Protein AF-A0A9P4JDE2-F1 (afdb_monomer_lite)

Radius of gyration: 19.69 Å; chains: 1; bounding box: 44×42×61 Å

Secondary structure (DSSP, 8-state):
-HHHHHHHHHHHHHHH-TTS-HHHHHHHHHHHHHHHHHHHHHHHHHHHHHHHT-S--------------------------GGGSS-TT---PPPPPPB-TTSPBPSSEE-TTT--EE----HHHHHHHHHHHH--EE---TT-TTTT-EES-HHHHHHHHHHH--

Foldseek 3Di:
DLVVQLVVLLVVQCVVPVPADSVLSSLRSNLLSVLVVLQVCLVVVLVVVVVVVPDDDDPDDPDDDDDDDDDPPPDPPPQPDPQVPDPPPDHDDDDFQDADPVRHHDCWDADPRNRDIDRDDDRVVSSLVNQLSSLNDAASDDPDPCRNPRHSGPVVRVVVNVVVVD

InterPro domains:
  IPR058925 Oxidoreductase AcuF-like, C2H2 type zinc-finger [PF26082] (109-134)

Structure (mmCIF, N/CA/C/O backbone):
data_AF-A0A9P4JDE2-F1
#
_entry.id   AF-A0A9P4JDE2-F1
#
loop_
_atom_site.group_PDB
_atom_site.id
_atom_site.type_symbol
_atom_site.label_atom_id
_atom_site.label_alt_id
_atom_site.label_comp_id
_atom_site.label_asym_id
_atom_site.label_entity_id
_atom_site.label_seq_id
_atom_site.pdbx_PDB_ins_code
_atom_site.Cartn_x
_atom_site.Cartn_y
_atom_site.Cartn_z
_atom_site.occupancy
_atom_site.B_iso_or_equiv
_atom_site.auth_seq_id
_atom_site.auth_comp_id
_atom_site.auth_asym_id
_atom_site.auth_atom_id
_atom_site.pdbx_PDB_model_num
ATOM 1 N N . GLU A 1 1 ? 10.810 -20.475 4.944 1.00 41.34 1 GLU A N 1
ATOM 2 C CA . GLU A 1 1 ? 9.421 -20.175 4.517 1.00 41.34 1 GLU A CA 1
ATOM 3 C C . GLU A 1 1 ? 9.259 -18.944 3.617 1.00 41.34 1 GLU A C 1
ATOM 5 O O . GLU A 1 1 ? 8.437 -19.008 2.715 1.00 41.34 1 GLU A O 1
ATOM 10 N N . SER A 1 2 ? 10.052 -17.867 3.757 1.00 50.19 2 SER A N 1
ATOM 11 C CA . SER A 1 2 ? 9.915 -16.640 2.930 1.00 50.19 2 SER A CA 1
ATOM 12 C C . SER A 1 2 ? 10.036 -16.852 1.400 1.00 50.19 2 SER A C 1
ATOM 14 O O . SER A 1 2 ? 9.298 -16.245 0.628 1.00 50.19 2 SER A O 1
ATOM 16 N N . SER A 1 3 ? 10.897 -17.781 0.958 1.00 56.09 3 SER A N 1
ATOM 17 C CA . SER A 1 3 ? 11.139 -18.087 -0.469 1.00 56.09 3 SER A CA 1
ATOM 18 C C . SER A 1 3 ? 9.907 -18.635 -1.214 1.00 56.09 3 SER A C 1
ATOM 20 O O . SER A 1 3 ? 9.683 -18.294 -2.374 1.00 56.09 3 SER A O 1
ATOM 22 N N . TYR A 1 4 ? 9.061 -19.427 -0.543 1.00 52.69 4 TYR A N 1
ATOM 23 C CA . TYR A 1 4 ? 7.874 -20.034 -1.159 1.00 52.69 4 TYR A CA 1
ATOM 24 C C . TYR A 1 4 ? 6.848 -18.967 -1.560 1.00 52.69 4 TYR A C 1
ATOM 26 O O . TYR A 1 4 ? 6.433 -18.906 -2.713 1.00 52.69 4 TYR A O 1
ATOM 34 N N . TYR A 1 5 ? 6.512 -18.048 -0.650 1.00 56.50 5 TYR A N 1
ATOM 35 C CA . TYR A 1 5 ? 5.561 -16.963 -0.926 1.00 56.50 5 TYR A CA 1
ATOM 36 C C . TYR A 1 5 ? 6.058 -15.988 -1.998 1.00 56.50 5 TYR A C 1
ATOM 38 O O . TYR A 1 5 ? 5.257 -15.451 -2.765 1.00 56.50 5 TYR A O 1
ATOM 46 N N . GLN A 1 6 ? 7.378 -15.821 -2.099 1.00 60.84 6 GLN A N 1
ATOM 47 C CA . GLN A 1 6 ? 8.013 -14.988 -3.113 1.00 60.84 6 GLN A CA 1
ATOM 48 C C . GLN A 1 6 ? 7.755 -15.523 -4.530 1.00 60.84 6 GLN A C 1
ATOM 50 O O . GLN A 1 6 ? 7.481 -14.740 -5.437 1.00 60.84 6 GLN A O 1
ATOM 55 N N . GLN A 1 7 ? 7.757 -16.848 -4.716 1.00 63.47 7 GLN A N 1
ATOM 56 C CA . GLN A 1 7 ? 7.470 -17.482 -6.008 1.00 63.47 7 GLN A CA 1
ATOM 57 C C . GLN A 1 7 ? 6.008 -17.286 -6.443 1.00 63.47 7 GLN A C 1
ATOM 59 O O . GLN A 1 7 ? 5.761 -16.988 -7.612 1.00 63.47 7 GLN A O 1
ATOM 64 N N . PHE A 1 8 ? 5.045 -17.356 -5.514 1.00 77.50 8 PHE A N 1
ATOM 65 C CA . PHE A 1 8 ? 3.631 -17.087 -5.825 1.00 77.50 8 PHE A CA 1
ATOM 66 C C . PHE A 1 8 ? 3.384 -15.635 -6.222 1.00 77.50 8 PHE A C 1
ATOM 68 O O . PHE A 1 8 ? 2.616 -15.381 -7.148 1.00 77.50 8 PHE A O 1
ATOM 75 N N . GLY A 1 9 ? 4.035 -14.683 -5.547 1.00 81.50 9 GLY A N 1
ATOM 76 C CA . GLY A 1 9 ? 3.927 -13.268 -5.897 1.00 81.50 9 GLY A CA 1
ATOM 77 C C . GLY A 1 9 ? 4.386 -12.998 -7.330 1.00 81.50 9 GLY A C 1
ATOM 78 O O . GLY A 1 9 ? 3.690 -12.318 -8.079 1.00 81.50 9 GLY A O 1
ATOM 79 N N . VAL A 1 10 ? 5.527 -13.567 -7.731 1.00 84.19 10 VAL A N 1
ATOM 80 C CA . VAL A 1 10 ? 6.064 -13.409 -9.093 1.00 84.19 10 VAL A CA 1
ATOM 81 C C . VAL A 1 10 ? 5.170 -14.082 -10.130 1.00 84.19 10 VAL A C 1
ATOM 83 O O . VAL A 1 10 ? 4.828 -13.448 -11.126 1.00 84.19 10 VAL A O 1
ATOM 86 N N . GLY A 1 11 ? 4.745 -15.326 -9.882 1.00 84.38 11 GLY A N 1
ATOM 87 C CA . GLY A 1 11 ? 3.850 -16.047 -10.790 1.00 84.38 11 GLY A CA 1
ATOM 88 C C . GLY A 1 11 ? 2.526 -15.313 -11.012 1.00 84.38 11 GLY A C 1
ATOM 89 O O . GLY A 1 11 ? 2.083 -15.184 -12.148 1.00 84.38 11 GLY A O 1
ATOM 90 N N . TYR A 1 12 ? 1.940 -14.752 -9.949 1.00 86.31 12 TYR A N 1
ATOM 91 C CA . TYR A 1 12 ? 0.717 -13.951 -10.041 1.00 86.31 12 TYR A CA 1
ATOM 92 C C . TYR A 1 12 ? 0.893 -12.713 -10.930 1.00 86.31 12 TYR A C 1
ATOM 94 O O . TYR A 1 12 ? 0.034 -12.421 -11.759 1.00 86.31 12 TYR A O 1
ATOM 102 N N . VAL A 1 13 ? 2.001 -11.979 -10.776 1.00 87.75 13 VAL A N 1
ATOM 103 C CA . VAL A 1 13 ? 2.263 -10.782 -11.590 1.00 87.75 13 VAL A CA 1
ATOM 104 C C . VAL A 1 13 ? 2.483 -11.153 -13.054 1.00 87.75 13 VAL A C 1
ATOM 106 O O . VAL A 1 13 ? 1.909 -10.504 -13.920 1.00 87.75 13 VAL A O 1
ATOM 109 N N . MET A 1 14 ? 3.258 -12.203 -13.332 1.00 86.94 14 MET A N 1
ATOM 110 C CA . MET A 1 14 ? 3.518 -12.657 -14.702 1.00 86.94 14 MET A CA 1
ATOM 111 C C . MET A 1 14 ? 2.251 -13.153 -15.415 1.00 86.94 14 MET A C 1
ATOM 113 O O . MET A 1 14 ? 2.096 -12.904 -16.605 1.00 86.94 14 MET A O 1
ATOM 117 N N . ASP A 1 15 ? 1.331 -13.809 -14.700 1.00 88.12 15 ASP A N 1
ATOM 118 C CA . ASP A 1 15 ? 0.030 -14.233 -15.241 1.00 88.12 15 ASP A CA 1
ATOM 119 C C . ASP A 1 15 ? -0.874 -13.035 -15.574 1.00 88.12 15 ASP A C 1
ATOM 121 O O . ASP A 1 15 ? -1.469 -12.965 -16.649 1.00 88.12 15 ASP A O 1
ATOM 125 N N . LYS A 1 16 ? -0.955 -12.053 -14.666 1.00 87.50 16 LYS A N 1
ATOM 126 C CA . LYS A 1 16 ? -1.838 -10.886 -14.826 1.00 87.50 16 LYS A CA 1
ATOM 127 C C . LYS A 1 16 ? -1.283 -9.800 -15.742 1.00 87.50 16 LYS A C 1
ATOM 129 O O . LYS A 1 16 ? -2.067 -9.051 -16.320 1.00 87.50 16 LYS A O 1
ATOM 134 N N . LEU A 1 17 ? 0.038 -9.695 -15.865 1.00 86.75 17 LEU A N 1
ATOM 135 C CA . LEU A 1 17 ? 0.737 -8.685 -16.660 1.00 86.75 17 LEU A CA 1
ATOM 136 C C . LEU A 1 17 ? 1.773 -9.354 -17.585 1.00 86.75 17 LEU A C 1
ATOM 138 O O . LEU A 1 17 ? 2.973 -9.129 -17.429 1.00 86.75 17 LEU A O 1
ATOM 142 N N . PRO A 1 18 ? 1.338 -10.153 -18.577 1.00 87.12 18 PRO A N 1
ATOM 143 C CA . PRO A 1 18 ? 2.235 -10.997 -19.374 1.00 87.12 18 PRO A CA 1
ATOM 144 C C . PRO A 1 18 ? 3.210 -10.217 -20.269 1.00 87.12 18 PRO A C 1
ATOM 146 O O . PRO A 1 18 ? 4.213 -10.767 -20.711 1.00 87.12 18 PRO A O 1
ATOM 149 N N . TYR A 1 19 ? 2.922 -8.942 -20.545 1.00 89.56 19 TYR A N 1
ATOM 150 C CA . TYR A 1 19 ? 3.759 -8.067 -21.374 1.00 89.56 19 TYR A CA 1
ATOM 151 C C . TYR A 1 19 ? 4.721 -7.194 -20.561 1.00 89.56 19 TYR A C 1
ATOM 153 O O . TYR A 1 19 ? 5.455 -6.393 -21.138 1.00 89.56 19 TYR A O 1
ATOM 161 N N . LEU A 1 20 ? 4.683 -7.288 -19.230 1.00 86.88 20 LEU A N 1
ATOM 162 C CA . LEU A 1 20 ? 5.555 -6.507 -18.367 1.00 86.88 20 LEU A CA 1
ATOM 163 C C . LEU A 1 20 ? 6.978 -7.068 -18.412 1.00 86.88 20 LEU A C 1
ATOM 165 O O . LEU A 1 20 ? 7.177 -8.281 -18.485 1.00 86.88 20 LEU A O 1
ATOM 169 N N . ASP A 1 21 ? 7.968 -6.179 -18.326 1.00 87.81 21 ASP A N 1
ATOM 170 C CA . ASP A 1 21 ? 9.371 -6.572 -18.235 1.00 87.81 21 ASP A CA 1
ATOM 171 C C . ASP A 1 21 ? 9.573 -7.653 -17.141 1.00 87.81 21 ASP A C 1
ATOM 173 O O . ASP A 1 21 ? 9.017 -7.526 -16.037 1.00 87.81 21 ASP A O 1
ATOM 177 N N . PRO A 1 22 ? 10.320 -8.742 -17.414 1.00 87.62 22 PRO A N 1
ATOM 178 C CA . PRO A 1 22 ? 10.462 -9.848 -16.472 1.00 87.62 22 PRO A CA 1
ATOM 179 C C . PRO A 1 22 ? 11.066 -9.448 -15.125 1.00 87.62 22 PRO A C 1
ATOM 181 O O . PRO A 1 22 ? 10.704 -10.027 -14.097 1.00 87.62 22 PRO A O 1
ATOM 184 N N . ASP A 1 23 ? 11.976 -8.478 -15.100 1.00 85.50 23 ASP A N 1
ATOM 185 C CA . ASP A 1 23 ? 12.631 -8.047 -13.870 1.00 85.50 23 ASP A CA 1
ATOM 186 C C . ASP A 1 23 ? 11.732 -7.109 -13.066 1.00 85.50 23 ASP A C 1
ATOM 188 O O . ASP A 1 23 ? 11.647 -7.252 -11.839 1.00 85.50 23 ASP A O 1
ATOM 192 N N . VAL A 1 24 ? 10.957 -6.253 -13.739 1.00 86.69 24 VAL A N 1
ATOM 193 C CA . VAL A 1 24 ? 9.873 -5.492 -13.095 1.00 86.69 24 VAL A CA 1
ATOM 194 C C . VAL A 1 24 ? 8.817 -6.447 -12.525 1.00 86.69 24 VAL A C 1
ATOM 196 O O . VAL A 1 24 ? 8.402 -6.295 -11.375 1.00 86.69 24 VAL A O 1
ATOM 199 N N . SER A 1 25 ? 8.443 -7.495 -13.261 1.00 88.50 25 SER A N 1
ATOM 200 C CA . SER A 1 25 ? 7.472 -8.503 -12.814 1.00 88.50 25 SER A CA 1
ATOM 201 C C . SER A 1 25 ? 7.937 -9.239 -11.558 1.00 88.50 25 SER A C 1
ATOM 203 O O . SER A 1 25 ? 7.194 -9.347 -10.576 1.00 88.50 25 SER A O 1
ATOM 205 N N . LYS A 1 26 ? 9.196 -9.703 -11.546 1.00 87.25 26 LYS A N 1
ATOM 206 C CA . LYS A 1 26 ? 9.802 -10.319 -10.358 1.00 87.25 26 LYS A CA 1
ATOM 207 C C . LYS A 1 26 ? 9.770 -9.357 -9.179 1.00 87.25 26 LYS A C 1
ATOM 209 O O . LYS A 1 26 ? 9.347 -9.736 -8.088 1.00 87.25 26 LYS A O 1
ATOM 214 N N . ARG A 1 27 ? 10.197 -8.112 -9.389 1.00 87.38 27 ARG A N 1
ATOM 215 C CA . ARG A 1 27 ? 10.258 -7.087 -8.344 1.00 87.38 27 ARG A CA 1
ATOM 216 C C . ARG A 1 27 ? 8.888 -6.803 -7.743 1.00 87.38 27 ARG A C 1
ATOM 218 O O . ARG A 1 27 ? 8.751 -6.887 -6.525 1.00 87.38 27 ARG A O 1
ATOM 225 N N . LEU A 1 28 ? 7.871 -6.566 -8.570 1.00 88.12 28 LEU A N 1
ATOM 226 C CA . LEU A 1 28 ? 6.494 -6.383 -8.108 1.00 88.12 28 LEU A CA 1
ATOM 227 C C . LEU A 1 28 ? 6.006 -7.594 -7.307 1.00 88.12 28 LEU A C 1
ATOM 229 O O . LEU A 1 28 ? 5.431 -7.425 -6.234 1.00 88.12 28 LEU A O 1
ATOM 233 N N . GLY A 1 29 ? 6.299 -8.814 -7.766 1.00 88.69 29 GLY A N 1
ATOM 234 C CA . GLY A 1 29 ? 5.964 -10.037 -7.037 1.00 88.69 29 GLY A CA 1
ATOM 235 C C . GLY A 1 29 ? 6.615 -10.115 -5.650 1.00 88.69 29 GLY A C 1
ATOM 236 O O . GLY A 1 29 ? 5.952 -10.459 -4.664 1.00 88.69 29 GLY A O 1
ATOM 237 N N . ARG A 1 30 ? 7.895 -9.728 -5.539 1.00 86.69 30 ARG A N 1
ATOM 238 C CA . ARG A 1 30 ? 8.588 -9.606 -4.243 1.00 86.69 30 ARG A CA 1
ATOM 239 C C . ARG A 1 30 ? 7.928 -8.551 -3.361 1.00 86.69 30 ARG A C 1
ATOM 241 O O . ARG A 1 30 ? 7.651 -8.839 -2.204 1.00 86.69 30 ARG A O 1
ATOM 248 N N . MET A 1 31 ? 7.621 -7.375 -3.903 1.00 87.69 31 MET A N 1
ATOM 249 C CA . MET A 1 31 ? 7.025 -6.268 -3.147 1.00 87.69 31 MET A CA 1
ATOM 250 C C . MET A 1 31 ? 5.612 -6.586 -2.644 1.00 87.69 31 MET A C 1
ATOM 252 O O . MET A 1 31 ? 5.291 -6.292 -1.493 1.00 87.69 31 MET A O 1
ATOM 256 N N . ILE A 1 32 ? 4.791 -7.277 -3.441 1.00 86.81 32 ILE A N 1
ATOM 257 C CA . ILE A 1 32 ? 3.496 -7.817 -2.993 1.00 86.81 32 ILE A CA 1
ATOM 258 C C . ILE A 1 32 ? 3.694 -8.775 -1.812 1.00 86.81 32 ILE A C 1
ATOM 260 O O . ILE A 1 32 ? 2.946 -8.719 -0.835 1.00 86.81 32 ILE A O 1
ATOM 264 N N . THR A 1 33 ? 4.710 -9.637 -1.883 1.00 86.62 33 THR A N 1
ATOM 265 C CA . THR A 1 33 ? 5.030 -10.590 -0.812 1.00 86.62 33 THR A CA 1
ATOM 266 C C . THR A 1 33 ? 5.490 -9.875 0.459 1.00 86.62 33 THR A C 1
ATOM 268 O O . THR A 1 33 ? 4.951 -10.145 1.531 1.00 86.62 33 THR A O 1
ATOM 271 N N . CYS A 1 34 ? 6.422 -8.924 0.348 1.00 85.69 34 CYS A N 1
ATOM 272 C CA . CYS A 1 34 ? 6.905 -8.121 1.472 1.00 85.69 34 CYS A CA 1
ATOM 273 C C . CYS A 1 34 ? 5.758 -7.374 2.160 1.00 85.69 34 CYS A C 1
ATOM 275 O O . CYS A 1 34 ? 5.625 -7.429 3.380 1.00 85.69 34 CYS A O 1
ATOM 277 N N . ARG A 1 35 ? 4.868 -6.747 1.385 1.00 86.81 35 ARG A N 1
ATOM 278 C CA . ARG A 1 35 ? 3.688 -6.052 1.913 1.00 86.81 35 ARG A CA 1
ATOM 279 C C . ARG A 1 35 ? 2.783 -6.982 2.723 1.00 86.81 35 ARG A C 1
ATOM 281 O O . ARG A 1 35 ? 2.375 -6.627 3.825 1.00 86.81 35 ARG A O 1
ATOM 288 N N . ARG A 1 36 ? 2.504 -8.191 2.220 1.00 86.38 36 ARG A N 1
ATOM 289 C CA . ARG A 1 36 ? 1.714 -9.199 2.953 1.00 86.38 36 ARG A CA 1
ATOM 290 C C . ARG A 1 36 ? 2.383 -9.605 4.267 1.00 86.38 36 ARG A C 1
ATOM 292 O O . ARG A 1 36 ? 1.698 -9.709 5.276 1.00 86.38 36 ARG A O 1
ATOM 299 N N . GLN A 1 37 ? 3.704 -9.788 4.266 1.00 86.38 37 GLN A N 1
ATOM 300 C CA . GLN A 1 37 ? 4.464 -10.111 5.479 1.00 86.38 37 GL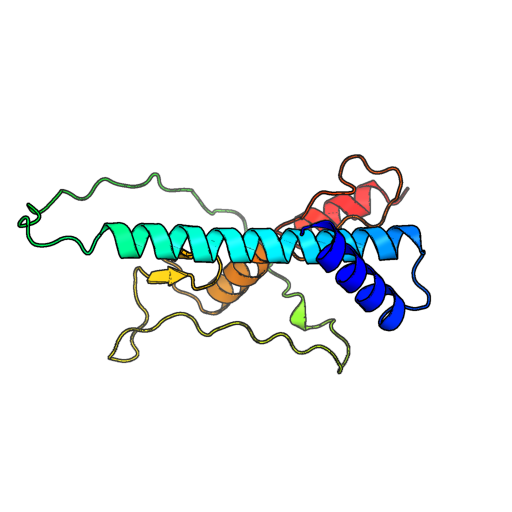N A CA 1
ATOM 301 C C . GLN A 1 37 ? 4.384 -8.992 6.523 1.00 86.38 37 GLN A C 1
ATOM 303 O O . GLN A 1 37 ? 4.180 -9.280 7.697 1.00 86.38 37 GLN A O 1
ATOM 308 N N . VAL A 1 38 ? 4.489 -7.724 6.109 1.00 84.94 38 VAL A N 1
ATOM 309 C CA . VAL A 1 38 ? 4.350 -6.572 7.017 1.00 84.94 38 VAL A CA 1
ATOM 310 C C . VAL A 1 38 ? 2.962 -6.537 7.654 1.00 84.94 38 VAL A C 1
ATOM 312 O O . VAL A 1 38 ? 2.855 -6.353 8.864 1.00 84.94 38 VAL A O 1
ATOM 315 N N . LEU A 1 39 ? 1.904 -6.732 6.863 1.00 86.88 39 LEU A N 1
ATOM 316 C CA . LEU A 1 39 ? 0.532 -6.747 7.378 1.00 86.88 39 LEU A CA 1
ATOM 317 C C . LEU A 1 39 ? 0.304 -7.911 8.352 1.00 86.88 39 LEU A C 1
ATOM 319 O O . LEU A 1 39 ? -0.229 -7.691 9.436 1.00 86.88 39 LEU A O 1
ATOM 323 N N . HIS A 1 40 ? 0.788 -9.109 8.018 1.00 88.12 40 HIS A N 1
ATOM 324 C CA . HIS A 1 40 ? 0.711 -10.275 8.901 1.00 88.12 40 HIS A CA 1
ATOM 325 C C . HIS A 1 40 ? 1.470 -10.055 10.214 1.00 88.12 40 HIS A C 1
ATOM 327 O O . HIS A 1 40 ? 0.949 -10.319 11.292 1.00 88.12 40 HIS A O 1
ATOM 333 N N . TYR A 1 41 ? 2.689 -9.512 10.144 1.00 86.81 41 TYR A N 1
ATOM 334 C CA . TYR A 1 41 ? 3.468 -9.179 11.334 1.00 86.81 41 TYR A CA 1
ATOM 335 C C . TYR A 1 41 ? 2.723 -8.191 12.239 1.00 86.81 41 TYR A C 1
ATOM 337 O O . TYR A 1 41 ? 2.706 -8.370 13.456 1.00 86.81 41 TYR A O 1
ATOM 345 N N . ARG A 1 42 ? 2.100 -7.154 11.660 1.00 87.88 42 ARG A N 1
ATOM 346 C CA . ARG A 1 42 ? 1.308 -6.175 12.420 1.00 87.88 42 ARG A CA 1
ATOM 347 C C . ARG A 1 42 ? 0.142 -6.847 13.138 1.00 87.88 42 ARG A C 1
ATOM 349 O O . ARG A 1 42 ? -0.041 -6.589 14.322 1.00 87.88 42 ARG A O 1
ATOM 356 N N . GLU A 1 43 ? -0.585 -7.725 12.453 1.00 89.31 43 GLU A N 1
ATOM 357 C CA . GLU A 1 43 ? -1.692 -8.490 13.030 1.00 89.31 43 GLU A CA 1
ATOM 358 C C . GLU A 1 43 ? -1.230 -9.381 14.192 1.00 89.31 43 GLU A C 1
ATOM 360 O O . GLU A 1 43 ? -1.743 -9.257 15.303 1.00 89.31 43 GLU A O 1
ATOM 365 N N . GLU A 1 44 ? -0.209 -10.218 13.984 1.00 88.38 44 GLU A N 1
ATOM 366 C CA . GLU A 1 44 ? 0.329 -11.097 15.031 1.00 88.38 44 GLU A CA 1
ATOM 367 C C . GLU A 1 44 ? 0.877 -10.315 16.228 1.00 88.38 44 GLU A C 1
ATOM 369 O O . GLU A 1 44 ? 0.694 -10.709 17.383 1.00 88.38 44 GLU A O 1
ATOM 374 N N . HIS A 1 45 ? 1.590 -9.217 15.966 1.00 87.75 45 HIS A N 1
ATOM 375 C CA . HIS A 1 45 ? 2.127 -8.359 17.012 1.00 87.75 45 HIS A CA 1
ATOM 376 C C . HIS A 1 45 ? 0.996 -7.772 17.856 1.00 87.75 45 HIS A C 1
ATOM 378 O O . HIS A 1 45 ? 1.070 -7.794 19.085 1.00 87.75 45 HIS A O 1
ATOM 384 N N . ASN A 1 46 ? -0.075 -7.312 17.210 1.00 86.31 46 ASN A N 1
ATOM 385 C CA . ASN A 1 46 ? -1.216 -6.751 17.911 1.00 86.31 46 ASN A CA 1
ATOM 386 C C . ASN A 1 46 ? -1.978 -7.816 18.714 1.00 86.31 46 ASN A C 1
ATOM 388 O O . ASN A 1 46 ? -2.261 -7.603 19.890 1.00 86.31 46 ASN A O 1
ATOM 392 N N . GLN A 1 47 ? -2.206 -9.008 18.151 1.00 87.44 47 GLN A N 1
ATOM 393 C CA . GLN A 1 47 ? -2.812 -10.136 18.873 1.00 87.44 47 GLN A CA 1
ATOM 394 C C . GLN A 1 47 ? -2.023 -10.513 20.135 1.00 87.44 47 GLN A C 1
ATOM 396 O O . GLN A 1 47 ? -2.618 -10.766 21.185 1.00 87.44 47 GLN A O 1
ATOM 401 N N . LYS A 1 48 ? -0.685 -10.514 20.070 1.00 88.00 48 LYS A N 1
ATOM 402 C CA . LYS A 1 48 ? 0.176 -10.760 21.239 1.00 88.00 48 LYS A CA 1
ATOM 403 C C . LYS A 1 48 ? 0.029 -9.669 22.297 1.00 88.00 48 LYS A C 1
ATOM 405 O O . LYS A 1 48 ? -0.056 -9.998 23.476 1.00 88.00 48 LYS A O 1
ATOM 410 N N . LEU A 1 49 ? -0.031 -8.396 21.898 1.00 81.94 49 LEU A N 1
ATOM 411 C CA . LEU A 1 49 ? -0.271 -7.286 22.827 1.00 81.94 49 LEU A CA 1
ATOM 412 C C . LEU A 1 49 ? -1.634 -7.415 23.516 1.00 81.94 49 LEU A C 1
ATOM 414 O O . LEU A 1 49 ? -1.701 -7.285 24.733 1.00 81.94 49 LEU A O 1
ATOM 418 N N . HIS A 1 50 ? -2.690 -7.740 22.767 1.00 76.81 50 HIS A N 1
ATOM 419 C CA . HIS A 1 50 ? -4.026 -7.960 23.329 1.00 76.81 50 HIS A CA 1
ATOM 420 C C . HIS A 1 50 ? -4.079 -9.183 24.253 1.00 76.81 50 HIS A C 1
ATOM 422 O O . HIS A 1 50 ? -4.701 -9.118 25.306 1.00 76.81 50 HIS A O 1
ATOM 428 N N . THR A 1 51 ? -3.387 -10.276 23.916 1.00 74.38 51 THR A N 1
ATOM 429 C CA . THR A 1 51 ? -3.369 -11.504 24.737 1.00 74.38 51 THR A CA 1
ATOM 430 C C . THR A 1 51 ? -2.593 -11.310 26.046 1.00 74.38 51 THR A C 1
ATOM 432 O O . THR A 1 51 ? -3.036 -11.774 27.093 1.00 74.38 51 THR A O 1
ATOM 435 N N . SER A 1 52 ? -1.478 -10.571 26.023 1.00 64.38 52 SER A N 1
ATOM 436 C CA . SER A 1 52 ? -0.684 -10.258 27.224 1.00 64.38 52 SER A CA 1
ATOM 437 C C . SER A 1 52 ? -1.405 -9.348 28.230 1.00 64.38 52 SER A C 1
ATOM 439 O O . SER A 1 52 ? -0.965 -9.239 29.370 1.00 64.38 52 SER A O 1
ATOM 441 N N . LEU A 1 53 ? -2.505 -8.695 27.838 1.00 59.22 53 LEU A N 1
ATOM 442 C CA . LEU A 1 53 ? -3.332 -7.865 28.723 1.00 59.22 53 LEU A CA 1
ATOM 443 C C . LEU A 1 53 ? -4.433 -8.662 29.458 1.00 59.22 53 LEU A C 1
ATOM 445 O O . LEU A 1 53 ? -5.190 -8.064 30.218 1.00 59.22 53 LEU A O 1
ATOM 449 N N . VAL A 1 54 ? -4.540 -9.984 29.247 1.00 50.94 54 VAL A N 1
ATOM 450 C CA . VAL A 1 54 ? -5.644 -10.833 29.755 1.00 50.94 54 VAL A CA 1
ATOM 451 C C . VAL A 1 54 ? -5.254 -11.717 30.967 1.00 50.94 54 VAL A C 1
ATOM 453 O O . VAL A 1 54 ? -6.043 -12.555 31.395 1.00 50.94 54 VAL A O 1
ATOM 456 N N . GLU A 1 55 ? -4.101 -11.518 31.618 1.00 42.75 55 GLU A N 1
ATOM 457 C CA . GLU A 1 55 ? -3.859 -12.105 32.959 1.00 42.75 55 GLU A CA 1
ATOM 458 C C . GLU A 1 55 ? -4.507 -11.249 34.079 1.00 42.75 55 GLU A C 1
ATOM 460 O O . GLU A 1 55 ? -4.515 -10.020 33.981 1.00 42.75 55 GLU A O 1
ATOM 465 N N . PRO A 1 56 ? -5.123 -11.857 35.118 1.00 45.47 56 PRO A N 1
ATOM 466 C CA . PRO A 1 56 ? -6.272 -11.264 35.804 1.00 45.47 56 PRO A CA 1
ATOM 467 C C . PRO A 1 56 ? -5.935 -10.192 36.856 1.00 45.47 56 PRO A C 1
ATOM 469 O O . PRO A 1 56 ? -5.056 -10.366 37.696 1.00 45.47 56 PRO A O 1
ATOM 472 N N . GLU A 1 57 ? -6.767 -9.143 36.843 1.00 46.72 57 GLU A N 1
ATOM 473 C CA . GLU A 1 57 ? -7.165 -8.250 37.947 1.00 46.72 57 GLU A CA 1
ATOM 474 C C . GLU A 1 57 ? -6.054 -7.541 38.747 1.00 46.72 57 GLU A C 1
ATOM 476 O O . GLU A 1 57 ? -5.758 -7.879 39.893 1.00 46.72 57 GLU A O 1
ATOM 481 N N . ILE A 1 58 ? -5.562 -6.417 38.214 1.00 36.53 58 ILE A N 1
ATOM 482 C CA . ILE A 1 58 ? -5.153 -5.284 39.057 1.00 36.53 58 ILE A CA 1
ATOM 483 C C . ILE A 1 58 ? -5.909 -4.043 38.582 1.00 36.53 58 ILE A C 1
ATOM 485 O O . ILE A 1 58 ? -5.684 -3.540 37.485 1.00 36.53 58 ILE A O 1
ATOM 489 N N . SER A 1 59 ? -6.812 -3.563 39.442 1.00 40.88 59 SER A N 1
ATOM 490 C CA . SER A 1 59 ? -7.526 -2.286 39.351 1.00 40.88 59 SER A CA 1
ATOM 491 C C . SER A 1 59 ? -6.647 -1.188 38.744 1.00 40.88 59 SER A C 1
ATOM 493 O O . SER A 1 59 ? -5.763 -0.661 39.421 1.00 40.88 59 SER A O 1
ATOM 495 N N . PHE A 1 60 ? -6.916 -0.800 37.496 1.00 36.91 60 PHE A N 1
ATOM 496 C CA . PHE A 1 60 ? -6.230 0.317 36.853 1.00 36.91 60 PHE A CA 1
ATOM 497 C C . PHE A 1 60 ? -6.528 1.618 37.617 1.00 36.91 60 PHE A C 1
ATOM 499 O O . PHE A 1 60 ? -7.682 2.062 37.638 1.00 36.91 60 PHE A O 1
ATOM 506 N N . PRO A 1 61 ? -5.533 2.287 38.231 1.00 34.62 61 PRO A N 1
ATOM 507 C CA . PRO A 1 61 ? -5.737 3.647 38.682 1.00 34.62 61 PRO A CA 1
ATOM 508 C C . PRO A 1 61 ? -5.871 4.535 37.443 1.00 34.62 61 PRO A C 1
ATOM 510 O O . PRO A 1 61 ? -5.061 4.486 36.519 1.00 34.62 61 PRO A O 1
ATOM 513 N N . LYS A 1 62 ? -6.927 5.345 37.454 1.00 46.44 62 LYS A N 1
ATOM 514 C CA . LYS A 1 62 ? -7.263 6.422 36.518 1.00 46.44 62 LYS A CA 1
ATOM 515 C C . LYS A 1 62 ? -6.001 7.217 36.133 1.00 46.44 62 LYS A C 1
ATOM 517 O O . LYS A 1 62 ? -5.606 8.116 36.872 1.00 46.44 62 LYS A O 1
ATOM 522 N N . PHE A 1 63 ? -5.347 6.877 35.017 1.00 35.66 63 PHE A N 1
ATOM 523 C CA . PHE A 1 63 ? -4.123 7.564 34.601 1.00 35.66 63 PHE A CA 1
ATOM 524 C C . PHE A 1 63 ? -4.413 8.667 33.583 1.00 35.66 63 PHE A C 1
ATOM 526 O O . PHE A 1 63 ? -5.126 8.500 32.597 1.00 35.66 63 PHE A O 1
ATOM 533 N N . ILE A 1 64 ? -3.866 9.821 33.933 1.00 34.59 64 ILE A N 1
ATOM 534 C CA . ILE A 1 64 ? -4.025 11.163 33.392 1.00 34.59 64 ILE A CA 1
ATOM 535 C C . ILE A 1 64 ? -3.729 11.235 31.890 1.00 34.59 64 ILE A C 1
ATOM 537 O O . ILE A 1 64 ? -2.707 10.739 31.417 1.00 34.59 64 ILE A O 1
ATOM 541 N N . SER A 1 65 ? -4.610 11.954 31.187 1.00 39.56 65 SER A N 1
ATOM 542 C CA . SER A 1 65 ? -4.423 12.492 29.838 1.00 39.56 65 SER A CA 1
ATOM 543 C C . SER A 1 65 ? -3.032 13.117 29.688 1.00 39.56 65 SER A C 1
ATOM 545 O O . SER A 1 65 ? -2.747 14.163 30.274 1.00 39.56 65 SER A O 1
ATOM 547 N N . LYS A 1 66 ? -2.151 12.478 28.916 1.00 32.62 66 LYS A N 1
ATOM 548 C CA . LYS A 1 66 ? -0.937 13.115 28.407 1.00 32.62 66 LYS A CA 1
ATOM 549 C C . LYS A 1 66 ? -1.141 13.402 26.928 1.00 32.62 66 LYS A C 1
ATOM 551 O O . LYS A 1 66 ? -1.245 12.493 26.112 1.00 32.62 66 LYS A O 1
ATOM 556 N N . VAL A 1 67 ? -1.240 14.699 26.658 1.00 40.38 67 VAL A N 1
ATOM 557 C CA . VAL A 1 67 ? -1.243 15.362 25.355 1.00 40.38 67 VAL A CA 1
ATOM 558 C C . VAL A 1 67 ? -0.219 14.713 24.417 1.00 40.38 67 VAL A C 1
ATOM 560 O O . VAL A 1 67 ? 0.971 14.671 24.728 1.00 40.38 67 VAL A O 1
ATOM 563 N N . ALA A 1 68 ? -0.698 14.210 23.279 1.00 33.88 68 ALA A N 1
ATOM 564 C CA . ALA A 1 68 ? 0.133 13.901 22.121 1.00 33.88 68 ALA A CA 1
ATOM 565 C C . ALA A 1 68 ? 0.487 15.215 21.395 1.00 33.88 68 ALA A C 1
ATOM 567 O O . ALA A 1 68 ? -0.318 16.149 21.435 1.00 33.88 68 ALA A O 1
ATOM 568 N N . PRO A 1 69 ? 1.664 15.324 20.756 1.00 35.00 69 PRO A N 1
ATOM 569 C CA . PRO A 1 69 ? 2.045 16.541 20.056 1.00 35.00 69 PRO A CA 1
ATOM 570 C C . PRO A 1 69 ? 1.096 16.772 18.878 1.00 35.00 69 PRO A C 1
ATOM 572 O O . PRO A 1 69 ? 0.826 15.860 18.096 1.00 35.00 69 PRO A O 1
ATOM 575 N N . GLU A 1 70 ? 0.579 17.993 18.773 1.00 34.22 70 GLU A N 1
ATOM 576 C CA . GLU A 1 70 ? -0.202 18.427 17.622 1.00 34.22 70 GLU A CA 1
ATOM 577 C C . GLU A 1 70 ? 0.705 18.423 16.388 1.00 34.22 70 GLU A C 1
ATOM 579 O O . GLU A 1 70 ? 1.618 19.238 16.265 1.00 34.22 70 GLU A O 1
ATOM 584 N N . ILE A 1 71 ? 0.485 17.462 15.490 1.00 41.16 71 ILE A N 1
ATOM 585 C CA . ILE A 1 71 ? 1.061 17.503 14.151 1.00 41.16 71 ILE A CA 1
ATOM 586 C C . ILE A 1 71 ? 0.145 18.403 13.325 1.00 41.16 71 ILE A C 1
ATOM 588 O O . ILE A 1 71 ? -0.988 18.043 13.004 1.00 41.16 71 ILE A O 1
ATOM 592 N N . ASP A 1 72 ? 0.645 19.601 13.036 1.00 32.69 72 ASP A N 1
ATOM 593 C CA . ASP A 1 72 ? 0.049 20.564 12.118 1.00 32.69 72 ASP A CA 1
ATOM 594 C C . ASP A 1 72 ? -0.064 19.937 10.718 1.00 32.69 72 ASP A C 1
ATOM 596 O O . ASP A 1 72 ? 0.914 19.804 9.982 1.00 32.69 72 ASP A O 1
ATOM 600 N N . HIS A 1 73 ? -1.271 19.502 10.357 1.00 41.22 73 HIS A N 1
ATOM 601 C CA . HIS A 1 73 ? -1.591 19.001 9.024 1.00 41.22 73 HIS A CA 1
ATOM 602 C C . HIS A 1 73 ? -2.178 20.122 8.162 1.00 41.22 73 HIS A C 1
ATOM 604 O O . HIS A 1 73 ? -3.324 20.063 7.720 1.00 41.22 73 HIS A O 1
ATOM 610 N N . SER A 1 74 ? -1.357 21.134 7.893 1.00 42.31 74 SER A N 1
ATOM 611 C CA . SER A 1 74 ? -1.618 22.166 6.888 1.00 42.31 74 SER A CA 1
ATOM 612 C C . SER A 1 74 ? -0.888 21.853 5.576 1.00 42.31 74 SER A C 1
ATOM 614 O O . SER A 1 74 ? -0.099 22.657 5.091 1.00 42.31 74 SER A O 1
ATOM 616 N N . LEU A 1 75 ? -1.142 20.688 4.968 1.00 34.84 75 LEU A N 1
ATOM 617 C CA . LEU A 1 75 ? -0.867 20.486 3.541 1.00 34.84 75 LEU A CA 1
ATOM 618 C C . LEU A 1 75 ? -2.108 19.898 2.857 1.00 34.84 75 LEU A C 1
ATOM 620 O O . LEU A 1 75 ? -2.608 18.862 3.297 1.00 34.84 75 LEU A O 1
ATOM 624 N N . PRO A 1 76 ? -2.615 20.514 1.774 1.00 35.06 76 PRO A N 1
ATOM 625 C CA . PRO A 1 76 ? -3.709 19.947 1.006 1.00 35.06 76 PRO A CA 1
ATOM 626 C C . PRO A 1 76 ? -3.178 18.769 0.182 1.00 35.06 76 PRO A C 1
ATOM 628 O O . PRO A 1 76 ? -2.780 18.925 -0.970 1.00 35.06 76 PRO A O 1
ATOM 631 N N . THR A 1 77 ? -3.153 17.569 0.765 1.00 40.47 77 THR A N 1
ATOM 632 C CA . THR A 1 77 ? -2.958 16.343 -0.014 1.00 40.47 77 THR A CA 1
ATOM 633 C C . THR A 1 77 ? -4.248 16.067 -0.774 1.00 40.47 77 THR A C 1
ATOM 635 O O . THR A 1 77 ? -5.235 15.580 -0.220 1.00 40.47 77 THR A O 1
ATOM 638 N N . MET A 1 78 ? -4.248 16.397 -2.062 1.00 41.53 78 MET A N 1
ATOM 639 C CA . MET A 1 78 ? -5.262 15.957 -3.014 1.00 41.53 78 MET A CA 1
ATOM 640 C C . MET A 1 78 ? -5.142 14.434 -3.178 1.00 41.53 78 MET A C 1
ATOM 642 O O . MET A 1 78 ? -4.500 13.946 -4.099 1.00 41.53 78 MET A O 1
ATOM 646 N N . LEU A 1 79 ? -5.750 13.668 -2.265 1.00 49.06 79 LEU A N 1
ATOM 647 C CA . LEU A 1 79 ? -5.809 12.203 -2.295 1.00 49.06 79 LEU A CA 1
ATOM 648 C C . LEU A 1 79 ? -6.641 11.729 -3.501 1.00 49.06 79 LEU A C 1
ATOM 650 O O . LEU A 1 79 ? -7.813 11.364 -3.383 1.00 49.06 79 LEU A O 1
ATOM 654 N N . SER A 1 80 ? -6.030 11.733 -4.685 1.00 42.97 80 SER A N 1
ATOM 655 C CA . SER A 1 80 ? -6.577 11.120 -5.893 1.00 42.97 80 SER A CA 1
ATOM 656 C C . SER A 1 80 ? -6.542 9.603 -5.719 1.00 42.97 80 SER A C 1
ATOM 658 O O . SER A 1 80 ? -5.544 8.940 -6.018 1.00 42.97 80 SER A O 1
ATOM 660 N N . MET A 1 81 ? -7.621 9.057 -5.149 1.00 52.28 81 MET A N 1
ATOM 661 C CA . MET A 1 81 ? -7.753 7.632 -4.849 1.00 52.28 81 MET A CA 1
ATOM 662 C C . MET A 1 81 ? -7.480 6.789 -6.105 1.00 52.28 81 MET A C 1
ATOM 664 O O . MET A 1 81 ? -7.996 7.066 -7.186 1.00 52.28 81 MET A O 1
ATOM 668 N N . ALA A 1 82 ? -6.673 5.737 -5.962 1.00 48.50 82 ALA A N 1
ATOM 669 C CA . ALA A 1 82 ? -6.298 4.832 -7.052 1.00 48.50 82 ALA A CA 1
ATOM 670 C C . ALA A 1 82 ? -7.474 4.030 -7.645 1.00 48.50 82 ALA A C 1
ATOM 672 O O . ALA A 1 82 ? -7.325 3.423 -8.704 1.00 48.50 82 ALA A O 1
ATOM 673 N N . SER A 1 83 ? -8.637 4.034 -6.990 1.00 49.22 83 SER A N 1
ATOM 674 C CA . SER A 1 83 ? -9.806 3.236 -7.369 1.00 49.22 83 SER A CA 1
ATOM 675 C C . SER A 1 83 ? -10.428 3.602 -8.716 1.00 49.22 83 SER A C 1
ATOM 677 O O . SER A 1 83 ? -11.218 2.821 -9.228 1.00 49.22 83 SER A O 1
ATOM 679 N N . SER A 1 84 ? -10.087 4.743 -9.320 1.00 43.22 84 SER A N 1
ATOM 680 C CA . SER A 1 84 ? -10.607 5.110 -10.643 1.00 43.22 84 SER A CA 1
ATOM 681 C C . SER A 1 84 ? -9.852 4.490 -11.827 1.00 43.22 84 SER A C 1
ATOM 683 O O . SER A 1 84 ? -10.296 4.667 -12.957 1.00 43.22 84 SER A O 1
ATOM 685 N N . TYR A 1 85 ? -8.735 3.781 -11.603 1.00 45.59 85 TYR A N 1
ATOM 686 C CA . TYR A 1 85 ? -7.872 3.272 -12.686 1.00 45.59 85 TYR A CA 1
ATOM 687 C C . TYR A 1 85 ? -7.671 1.760 -12.693 1.00 45.59 85 TYR A C 1
ATOM 689 O O . TYR A 1 85 ? -6.993 1.240 -13.580 1.00 45.59 85 TYR A O 1
ATOM 697 N N . THR A 1 86 ? -8.233 1.034 -11.731 1.00 47.75 86 THR A N 1
ATOM 698 C CA . THR A 1 86 ? -8.287 -0.413 -11.870 1.00 47.75 86 THR A CA 1
ATOM 699 C C . THR A 1 86 ? -9.262 -0.729 -13.001 1.00 47.75 86 THR A C 1
ATOM 701 O O . THR A 1 86 ? -10.406 -0.277 -12.993 1.00 47.75 86 THR A O 1
ATOM 704 N N . GLY A 1 87 ? -8.805 -1.462 -14.022 1.00 48.97 87 GLY A N 1
ATOM 705 C CA . GLY A 1 87 ? -9.714 -2.044 -15.009 1.00 48.97 87 GLY A CA 1
ATOM 706 C C . GLY A 1 87 ? -10.829 -2.826 -14.304 1.00 48.97 87 GLY A C 1
ATOM 707 O O . GLY A 1 87 ? -10.723 -3.142 -13.117 1.00 48.97 87 GLY A O 1
ATOM 708 N N . THR A 1 88 ? -11.895 -3.159 -15.029 1.00 54.31 88 THR A N 1
ATOM 709 C CA . THR A 1 88 ? -13.108 -3.809 -14.493 1.00 54.31 88 THR A CA 1
ATOM 710 C C . THR A 1 88 ? -12.859 -5.059 -13.630 1.00 54.31 88 THR A C 1
ATOM 712 O O . THR A 1 88 ? -13.743 -5.439 -12.870 1.00 54.31 88 THR A O 1
ATOM 715 N N . ASP A 1 89 ? -11.667 -5.657 -13.704 1.00 54.91 89 ASP A N 1
ATOM 716 C CA . ASP A 1 89 ? -11.235 -6.845 -12.962 1.00 54.91 89 ASP A CA 1
ATOM 717 C C . ASP A 1 89 ? -10.784 -6.617 -11.505 1.00 54.91 89 ASP A C 1
ATOM 719 O O . ASP A 1 89 ? -10.720 -7.585 -10.749 1.00 54.91 89 ASP A O 1
ATOM 723 N N . PHE A 1 90 ? -10.474 -5.389 -11.062 1.00 58.25 90 PHE A N 1
ATOM 724 C CA . PHE A 1 90 ? -9.942 -5.168 -9.703 1.00 58.25 90 PHE A CA 1
ATOM 725 C C . PHE A 1 90 ? -10.710 -4.092 -8.927 1.00 58.25 90 PHE A C 1
ATOM 727 O O . PHE A 1 90 ? -10.261 -2.953 -8.799 1.00 58.25 90 PHE A O 1
ATOM 734 N N . GLN A 1 91 ? -11.859 -4.445 -8.349 1.00 61.06 91 GLN A N 1
ATOM 735 C CA . GLN A 1 91 ? -12.509 -3.586 -7.354 1.00 61.06 91 GLN A CA 1
ATOM 736 C C . GLN A 1 91 ? -11.929 -3.856 -5.963 1.00 61.06 91 GLN A C 1
ATOM 738 O O . GLN A 1 91 ? -12.119 -4.925 -5.390 1.00 61.06 91 GLN A O 1
ATOM 743 N N . VAL A 1 92 ? -11.192 -2.883 -5.426 1.00 68.81 92 VAL A N 1
ATOM 744 C CA . VAL A 1 92 ? -10.673 -2.936 -4.054 1.00 68.81 92 VAL A CA 1
ATOM 745 C C . VAL A 1 92 ? -11.688 -2.276 -3.127 1.00 68.81 92 VAL A C 1
ATOM 747 O O . VAL A 1 92 ? -11.863 -1.056 -3.159 1.00 68.81 92 VAL A O 1
ATOM 750 N N . GLU A 1 93 ? -12.344 -3.074 -2.289 1.00 79.38 93 GLU A N 1
ATOM 751 C CA . GLU A 1 93 ? -13.196 -2.556 -1.223 1.00 79.38 93 GLU A CA 1
ATOM 752 C C . GLU A 1 93 ? -12.360 -2.202 0.007 1.00 79.38 93 GLU A C 1
ATOM 754 O O . GLU A 1 93 ? -11.579 -3.001 0.521 1.00 79.38 93 GLU A O 1
ATOM 759 N N . VAL A 1 94 ? -12.532 -0.972 0.486 1.00 82.31 94 VAL A N 1
ATOM 760 C CA . VAL A 1 94 ? -11.919 -0.507 1.730 1.00 82.31 94 VAL A CA 1
ATOM 761 C C . VAL A 1 94 ? -12.909 -0.756 2.867 1.00 82.31 94 VAL A C 1
ATOM 763 O O . VAL A 1 94 ? -14.069 -0.350 2.721 1.00 82.31 94 VAL A O 1
ATOM 766 N N . PRO A 1 95 ? -12.481 -1.350 4.001 1.00 85.62 95 PRO A N 1
ATOM 767 C CA . PRO A 1 95 ? -13.336 -1.517 5.170 1.00 85.62 95 PRO A CA 1
ATOM 768 C C . PRO A 1 95 ? -14.022 -0.205 5.538 1.00 85.62 95 PRO A C 1
ATOM 770 O O . PRO A 1 95 ? -13.445 0.874 5.400 1.00 85.62 95 PRO A O 1
ATOM 773 N N . SER A 1 96 ? -15.262 -0.262 6.012 1.00 86.56 96 SER A N 1
ATOM 774 C CA . SER A 1 96 ? -15.907 0.944 6.531 1.00 86.56 96 SER A CA 1
ATOM 775 C C . SER A 1 96 ? -15.197 1.416 7.795 1.00 86.56 96 SER A C 1
ATOM 777 O O . SER A 1 96 ? -14.744 0.603 8.598 1.00 86.56 96 SER A O 1
ATOM 779 N N . ARG A 1 97 ? -15.134 2.736 7.997 1.00 88.62 97 ARG A N 1
ATOM 780 C CA . ARG A 1 97 ? -14.617 3.305 9.246 1.00 88.62 97 ARG A CA 1
ATOM 781 C C . ARG A 1 97 ? -15.383 2.700 10.435 1.00 88.62 97 ARG A C 1
ATOM 783 O O . ARG A 1 97 ? -16.619 2.716 10.381 1.00 88.62 97 ARG A O 1
ATOM 790 N N . PRO A 1 98 ? -14.697 2.243 11.498 1.00 86.75 98 PRO A N 1
ATOM 791 C CA . PRO A 1 98 ? -15.344 1.760 12.711 1.00 86.75 98 PRO A CA 1
ATOM 792 C C . PRO A 1 98 ? -16.355 2.767 13.276 1.00 86.75 98 PRO A C 1
ATOM 794 O O . PRO A 1 98 ? -16.100 3.973 13.358 1.00 86.75 98 PRO A O 1
ATOM 797 N N . LYS A 1 99 ? -17.527 2.261 13.656 1.00 83.69 99 LYS A N 1
ATOM 798 C CA . LYS A 1 99 ? -18.613 3.027 14.280 1.00 83.69 99 LYS A CA 1
ATOM 799 C C . LYS A 1 99 ? -18.943 2.402 15.629 1.00 83.69 99 LYS A C 1
ATOM 801 O O . LYS A 1 99 ? -18.780 1.198 15.804 1.00 83.69 99 LYS A O 1
ATOM 806 N N . GLY A 1 100 ? -19.405 3.221 16.569 1.00 79.12 100 GLY A N 1
ATOM 807 C CA . GLY A 1 100 ? -19.885 2.732 17.858 1.00 79.12 100 GLY A CA 1
ATOM 808 C C . GLY A 1 100 ? -21.195 1.954 17.719 1.00 79.12 100 GLY A C 1
ATOM 809 O O . GLY A 1 100 ? -21.830 1.957 16.662 1.00 79.12 100 GLY A O 1
ATOM 810 N N . THR A 1 101 ? -21.633 1.343 18.817 1.00 74.81 101 THR A N 1
ATOM 811 C CA . THR A 1 101 ? -22.869 0.542 18.912 1.00 74.81 101 THR A CA 1
ATOM 812 C C . THR A 1 101 ? -24.130 1.300 18.482 1.00 74.81 101 THR A C 1
ATOM 814 O O . THR A 1 101 ? -25.066 0.697 17.972 1.00 74.81 101 THR A O 1
ATOM 817 N N . GLU A 1 102 ? -24.141 2.629 18.614 1.00 79.38 102 GLU A N 1
ATOM 818 C CA . GLU A 1 102 ? -25.255 3.498 18.210 1.00 79.38 102 GLU A CA 1
ATOM 819 C C . GLU A 1 102 ? -25.135 4.041 16.771 1.00 79.38 102 GLU A C 1
ATOM 821 O O . GLU A 1 102 ? -25.839 4.973 16.387 1.00 79.38 102 GLU A O 1
ATOM 826 N N . GLY A 1 103 ? -24.187 3.540 15.972 1.00 73.06 103 GLY A N 1
ATOM 827 C CA . GLY A 1 103 ? -23.942 4.016 14.606 1.00 73.06 103 GLY A CA 1
ATOM 828 C C . GLY A 1 103 ? -23.284 5.401 14.514 1.00 73.06 103 GLY A C 1
ATOM 829 O O . GLY A 1 103 ? -22.949 5.845 13.412 1.00 73.06 103 GLY A O 1
ATOM 830 N N . ARG A 1 104 ? -23.043 6.073 15.651 1.00 77.56 104 ARG A N 1
ATOM 831 C CA . ARG A 1 104 ? -22.235 7.300 15.724 1.00 77.56 104 ARG A CA 1
ATOM 832 C C . ARG A 1 104 ? -20.760 6.985 15.454 1.00 77.56 104 ARG A C 1
ATOM 834 O O . ARG A 1 104 ? -20.242 5.944 15.862 1.00 77.56 104 ARG A O 1
ATOM 841 N N . GLY A 1 105 ? -20.085 7.885 14.739 1.00 76.06 105 GLY A N 1
ATOM 842 C CA . GLY A 1 105 ? -18.648 7.769 14.486 1.00 76.06 105 GLY A CA 1
ATOM 843 C C . GLY A 1 105 ? -17.854 7.906 15.785 1.00 76.06 105 GLY A C 1
ATOM 844 O O . GLY A 1 105 ? -18.147 8.793 16.580 1.00 76.06 105 GLY A O 1
ATOM 845 N N . LEU A 1 106 ? -16.864 7.038 15.987 1.00 83.12 106 LEU A N 1
ATOM 846 C CA . LEU A 1 106 ? -15.996 7.059 17.167 1.00 83.12 106 LEU A CA 1
ATOM 847 C C . LEU A 1 106 ? -14.937 8.161 17.048 1.00 83.12 106 LEU A C 1
ATOM 849 O O . LEU A 1 106 ? -14.312 8.291 15.995 1.00 83.12 106 LEU A O 1
ATOM 853 N N . ASP A 1 107 ? -14.702 8.924 18.117 1.00 85.69 107 ASP A N 1
ATOM 854 C CA . ASP A 1 107 ? -13.634 9.937 18.143 1.00 85.69 107 ASP A CA 1
ATOM 855 C C . ASP A 1 107 ? -12.233 9.318 18.153 1.00 85.69 107 ASP A C 1
ATOM 857 O O . ASP A 1 107 ? -11.296 9.923 17.639 1.00 85.69 107 ASP A O 1
ATOM 861 N N . CYS A 1 108 ? -12.103 8.108 18.700 1.00 89.12 108 CYS A N 1
ATOM 862 C CA . CYS A 1 108 ? -10.887 7.305 18.688 1.00 89.12 108 CYS A CA 1
ATOM 863 C C . CYS A 1 108 ? -11.252 5.830 18.488 1.00 89.12 108 CYS A C 1
ATOM 865 O O . CYS A 1 108 ? -12.207 5.341 19.096 1.00 89.12 108 CYS A O 1
ATOM 867 N N . PHE A 1 109 ? -10.529 5.135 17.614 1.00 90.44 109 PHE A N 1
ATOM 868 C CA . PHE A 1 109 ? -10.745 3.723 17.300 1.00 90.44 109 PHE A CA 1
ATOM 869 C C . PHE A 1 109 ? -9.459 3.087 16.768 1.00 90.44 109 PHE A C 1
ATOM 871 O O . PHE A 1 109 ? -8.591 3.781 16.251 1.00 90.44 109 PHE A O 1
ATOM 878 N N . GLU A 1 110 ? -9.336 1.768 16.859 1.00 90.50 110 GLU A N 1
ATOM 879 C CA . GLU A 1 110 ? -8.206 1.036 16.283 1.00 90.50 110 GLU A CA 1
ATOM 880 C C . GLU A 1 110 ? -8.432 0.783 14.782 1.00 90.50 110 GLU A C 1
ATOM 882 O O . GLU A 1 110 ? -9.531 0.409 14.360 1.00 90.50 110 GLU A O 1
ATOM 887 N N . CYS A 1 111 ? -7.411 1.015 13.953 1.00 90.94 111 CYS A N 1
ATOM 888 C CA . CYS A 1 111 ? -7.464 0.667 12.533 1.00 90.94 111 CYS A CA 1
ATOM 889 C C . CYS A 1 111 ? -7.312 -0.847 12.336 1.00 90.94 111 CYS A C 1
ATOM 891 O O . CYS A 1 111 ? -6.345 -1.429 12.803 1.00 90.94 111 CYS A O 1
ATOM 893 N N . SER A 1 112 ? -8.177 -1.478 11.543 1.00 88.06 112 SER A N 1
ATOM 894 C CA . SER A 1 112 ? -8.106 -2.923 11.271 1.00 88.06 112 SER A CA 1
ATOM 895 C C . SER A 1 112 ? -6.964 -3.359 10.336 1.00 88.06 112 SER A C 1
ATOM 897 O O . SER A 1 112 ? -6.898 -4.529 9.978 1.00 88.06 112 SER A O 1
ATOM 899 N N . VAL A 1 113 ? -6.140 -2.428 9.842 1.00 87.69 113 VAL A N 1
ATOM 900 C CA . VAL A 1 113 ? -5.046 -2.709 8.892 1.00 87.69 113 VAL A CA 1
ATOM 901 C C . VAL A 1 113 ? -3.684 -2.471 9.537 1.00 87.69 113 VAL A C 1
ATOM 903 O O . VAL A 1 113 ? -2.831 -3.356 9.510 1.00 87.69 113 VAL A O 1
ATOM 906 N N . CYS A 1 114 ? -3.454 -1.295 10.131 1.00 89.25 114 CYS A N 1
ATOM 907 C CA . CYS A 1 114 ? -2.212 -1.028 10.864 1.00 89.25 114 CYS A CA 1
ATOM 908 C C . CYS A 1 114 ? -2.282 -1.330 12.363 1.00 89.25 114 CYS A C 1
ATOM 910 O O . CYS A 1 114 ? -1.229 -1.388 12.992 1.00 89.25 114 CYS A O 1
ATOM 912 N N . PHE A 1 115 ? -3.480 -1.519 12.927 1.00 89.69 115 PHE A N 1
ATOM 913 C CA . PHE A 1 115 ? -3.719 -1.724 14.360 1.00 89.69 115 PHE A CA 1
ATOM 914 C C . PHE A 1 115 ? -3.199 -0.597 15.266 1.00 89.69 115 PHE A C 1
ATOM 916 O O . PHE A 1 115 ? -2.830 -0.809 16.421 1.00 89.69 115 PHE A O 1
ATOM 923 N N . ILE A 1 116 ? -3.166 0.627 14.733 1.00 87.50 116 ILE A N 1
ATOM 924 C CA . ILE A 1 116 ? -2.801 1.844 15.465 1.00 87.50 116 ILE A CA 1
ATOM 925 C C . ILE A 1 116 ? -4.085 2.626 15.787 1.00 87.50 116 ILE A C 1
ATOM 927 O O . ILE A 1 116 ? -4.950 2.731 14.909 1.00 87.50 116 ILE A O 1
ATOM 931 N N . PRO A 1 117 ? -4.227 3.206 16.996 1.00 91.00 117 PRO A N 1
ATOM 932 C CA . PRO A 1 117 ? -5.328 4.110 17.320 1.00 91.00 117 PRO A CA 1
ATOM 933 C C . PRO A 1 117 ? -5.381 5.330 16.389 1.00 91.00 117 PRO A C 1
ATOM 935 O O . PRO A 1 117 ? -4.386 6.025 16.199 1.00 91.00 117 PRO A O 1
ATOM 938 N N . GLN A 1 118 ? -6.559 5.604 15.834 1.00 93.19 118 GLN A N 1
ATOM 939 C CA . GLN A 1 118 ? -6.835 6.688 14.894 1.00 93.19 118 GLN A CA 1
ATOM 940 C C . GLN A 1 118 ? -7.961 7.590 15.403 1.00 93.19 118 GLN A C 1
ATOM 942 O O . GLN A 1 118 ? -8.925 7.122 16.005 1.00 93.19 118 GLN A O 1
ATOM 947 N N . THR A 1 119 ? -7.887 8.882 15.072 1.00 92.94 119 THR A N 1
ATOM 948 C CA . THR A 1 119 ? -8.906 9.904 15.400 1.00 92.94 119 THR A CA 1
ATOM 949 C C . THR A 1 119 ? -9.604 10.472 14.158 1.00 92.94 119 THR A C 1
ATOM 951 O O . THR A 1 119 ? -10.168 11.569 14.148 1.00 92.94 119 THR A O 1
ATOM 954 N N . ILE A 1 120 ? -9.570 9.714 13.060 1.00 91.25 120 ILE A N 1
ATOM 955 C CA . ILE A 1 120 ? -10.039 10.149 11.745 1.00 91.25 120 ILE A CA 1
ATOM 956 C C . ILE A 1 120 ? -11.564 10.286 11.733 1.00 91.25 120 ILE A C 1
ATOM 958 O O . ILE A 1 120 ? -12.287 9.317 11.944 1.00 91.25 120 ILE A O 1
ATOM 962 N N . LYS A 1 121 ? -12.075 11.476 11.397 1.00 88.25 121 LYS A N 1
ATOM 963 C CA . LYS A 1 121 ? -13.525 11.765 11.404 1.00 88.25 121 LYS A CA 1
ATOM 964 C C . LYS A 1 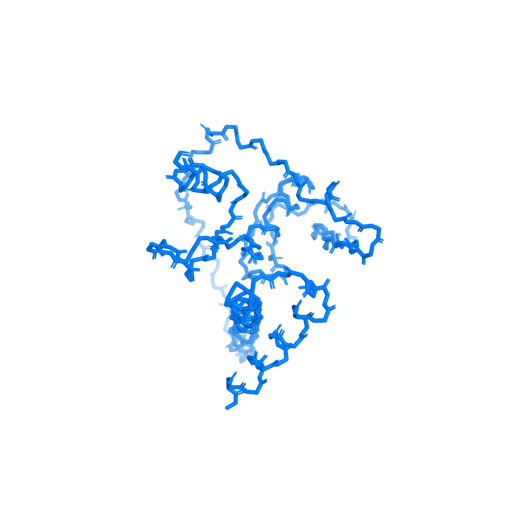121 ? -14.218 11.575 10.054 1.00 88.25 121 LYS A C 1
ATOM 966 O O . LYS A 1 121 ? -15.417 11.308 10.009 1.00 88.25 121 LYS A O 1
ATOM 971 N N . SER A 1 122 ? -13.486 11.705 8.951 1.00 88.62 122 SER A N 1
ATOM 972 C CA . SER A 1 122 ? -14.045 11.644 7.596 1.00 88.62 122 SER A CA 1
ATOM 973 C C . SER A 1 122 ? -13.865 10.262 6.977 1.00 88.62 122 SER A C 1
ATOM 975 O O . SER A 1 122 ? -12.776 9.695 7.030 1.00 88.62 122 SER A O 1
ATOM 977 N N . SER A 1 123 ? -14.905 9.744 6.316 1.00 87.19 123 SER A N 1
ATOM 978 C CA . SER A 1 123 ? -14.794 8.491 5.557 1.00 87.19 123 SER A CA 1
ATOM 979 C C . SER A 1 123 ? -13.794 8.594 4.403 1.00 87.19 123 SER A C 1
ATOM 981 O O . SER A 1 123 ? -13.222 7.577 4.022 1.00 87.19 123 SER A O 1
ATOM 983 N N . HIS A 1 124 ? -13.586 9.789 3.844 1.00 86.75 124 HIS A N 1
ATOM 984 C CA . HIS A 1 124 ? -12.585 10.013 2.803 1.00 86.75 124 HIS A CA 1
ATOM 985 C C . HIS A 1 124 ? -11.165 9.886 3.370 1.00 86.75 124 HIS A C 1
ATOM 987 O O . HIS A 1 124 ? -10.372 9.105 2.854 1.00 86.75 124 HIS A O 1
ATOM 993 N N . HIS A 1 125 ? -10.879 10.560 4.489 1.00 89.56 125 HIS A N 1
ATOM 994 C CA . HIS A 1 125 ? -9.585 10.440 5.170 1.00 89.56 125 HIS A CA 1
ATOM 995 C C . HIS A 1 125 ? -9.327 9.021 5.686 1.00 89.56 125 HIS A C 1
ATOM 997 O O . HIS A 1 125 ? -8.196 8.557 5.641 1.00 89.56 125 HIS A O 1
ATOM 1003 N N . TRP A 1 126 ? -10.372 8.303 6.109 1.00 90.75 126 TRP A N 1
ATOM 1004 C CA . TRP A 1 126 ? -10.252 6.896 6.491 1.00 90.75 126 TRP A CA 1
ATOM 1005 C C . TRP A 1 126 ? -9.811 6.027 5.309 1.00 90.75 126 TRP A C 1
ATOM 1007 O O . TRP A 1 126 ? -8.881 5.240 5.442 1.00 90.75 126 TRP A O 1
ATOM 1017 N N . LYS A 1 127 ? -10.422 6.215 4.130 1.00 88.75 127 LYS A N 1
ATOM 1018 C CA . LYS A 1 127 ? -9.975 5.524 2.913 1.00 88.75 127 LYS A CA 1
ATOM 1019 C C . LYS A 1 127 ? -8.523 5.863 2.582 1.00 88.75 127 LYS A C 1
ATOM 1021 O O . LYS A 1 127 ? -7.755 4.956 2.287 1.00 88.75 127 LYS A O 1
ATOM 1026 N N . GLY A 1 128 ? -8.148 7.140 2.670 1.00 87.69 128 GLY A N 1
ATOM 1027 C CA . GLY A 1 128 ? -6.769 7.590 2.466 1.00 87.69 128 GLY A CA 1
ATOM 1028 C C . GLY A 1 128 ? -5.777 6.891 3.396 1.00 87.69 128 GLY A C 1
ATOM 1029 O O . GLY A 1 128 ? -4.790 6.344 2.919 1.00 87.69 128 GLY A O 1
ATOM 1030 N N . HIS A 1 129 ? -6.086 6.830 4.692 1.00 91.38 129 HIS A N 1
ATOM 1031 C CA . HIS A 1 129 ? -5.281 6.127 5.690 1.00 91.38 129 HIS A CA 1
ATOM 1032 C C . HIS A 1 129 ? -5.107 4.640 5.356 1.00 91.38 129 HIS A C 1
ATOM 1034 O O . HIS A 1 129 ? -3.978 4.160 5.297 1.00 91.38 129 HIS A O 1
ATOM 1040 N N . VAL A 1 130 ? -6.198 3.928 5.047 1.00 89.19 130 VAL A N 1
ATOM 1041 C CA . VAL A 1 130 ? -6.112 2.505 4.679 1.00 89.19 130 VAL A CA 1
ATOM 1042 C C . VAL A 1 130 ? -5.238 2.308 3.438 1.00 89.19 130 VAL A C 1
ATOM 1044 O O . VAL A 1 130 ? -4.406 1.408 3.417 1.00 89.19 130 VAL A O 1
ATOM 1047 N N . PHE A 1 131 ? -5.365 3.153 2.410 1.00 86.19 131 PHE A N 1
ATOM 1048 C CA . PHE A 1 131 ? -4.506 3.048 1.226 1.00 86.19 131 PHE A CA 1
ATOM 1049 C C . PHE A 1 131 ? -3.033 3.340 1.527 1.00 86.19 131 PHE A C 1
ATOM 1051 O O . PHE A 1 131 ? -2.170 2.659 0.978 1.00 86.19 131 PHE A O 1
ATOM 1058 N N . GLN A 1 132 ? -2.737 4.304 2.398 1.00 86.69 132 GLN A N 1
ATOM 1059 C CA . GLN A 1 132 ? -1.364 4.590 2.819 1.00 86.69 132 GLN A CA 1
ATOM 1060 C C . GLN A 1 132 ? -0.749 3.411 3.576 1.00 86.69 132 GLN A C 1
ATOM 1062 O O . GLN A 1 132 ? 0.396 3.048 3.309 1.00 86.69 132 GLN A O 1
ATOM 1067 N N . ASP A 1 133 ? -1.527 2.759 4.443 1.00 85.94 133 ASP A N 1
ATOM 1068 C CA . ASP A 1 133 ? -1.094 1.572 5.185 1.00 85.94 133 ASP A CA 1
ATOM 1069 C C . ASP A 1 133 ? -0.774 0.385 4.273 1.00 85.94 133 ASP A C 1
ATOM 1071 O O . ASP A 1 133 ? 0.088 -0.432 4.614 1.00 85.94 133 ASP A O 1
ATOM 1075 N N . LEU A 1 134 ? -1.444 0.298 3.117 1.00 83.69 134 LEU A N 1
ATOM 1076 C CA . LEU A 1 134 ? -1.150 -0.700 2.093 1.00 83.69 134 LEU A CA 1
ATOM 1077 C C . LEU A 1 134 ? 0.162 -0.410 1.355 1.00 83.69 134 LEU A C 1
ATOM 1079 O O . LEU A 1 134 ? 0.720 -1.337 0.785 1.00 83.69 134 LEU A O 1
ATOM 1083 N N . GLN A 1 135 ? 0.665 0.827 1.332 1.00 83.69 135 GLN A N 1
ATOM 1084 C CA . GLN A 1 135 ? 1.879 1.227 0.601 1.00 83.69 135 GLN A CA 1
ATOM 1085 C C . GLN A 1 135 ? 1.934 0.684 -0.843 1.00 83.69 135 GLN A C 1
ATOM 1087 O O . GLN A 1 135 ? 2.827 -0.106 -1.168 1.00 83.69 135 GLN A O 1
ATOM 1092 N N . PRO A 1 136 ? 0.942 0.982 -1.706 1.00 82.25 136 PRO A N 1
ATOM 1093 C CA . PRO A 1 136 ? 0.696 0.210 -2.923 1.00 82.25 136 PRO A CA 1
ATOM 1094 C C . PRO A 1 136 ? 1.684 0.491 -4.065 1.00 82.25 136 PRO A C 1
ATOM 1096 O O . PRO A 1 136 ? 1.775 -0.333 -4.977 1.00 82.25 136 PRO A O 1
ATOM 1099 N N . TYR A 1 137 ? 2.425 1.599 -4.025 1.00 87.81 137 TYR A N 1
ATOM 1100 C CA . TYR A 1 137 ? 3.228 2.070 -5.154 1.00 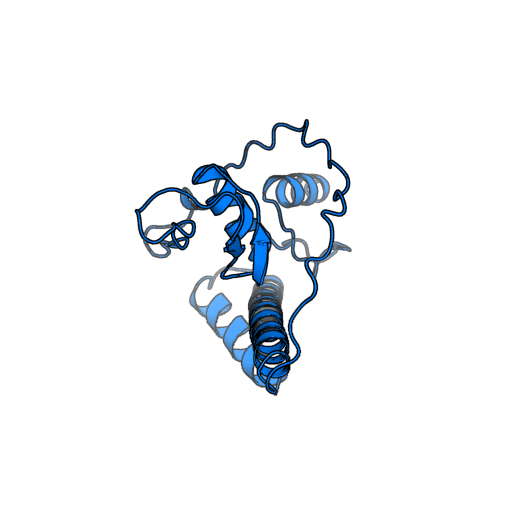87.81 137 TYR A CA 1
ATOM 1101 C C . TYR A 1 137 ? 4.702 1.654 -5.050 1.00 87.81 137 TYR A C 1
ATOM 1103 O O . TYR A 1 137 ? 5.278 1.639 -3.963 1.00 87.81 137 TYR A O 1
ATOM 1111 N N . VAL A 1 138 ? 5.302 1.320 -6.196 1.00 88.94 138 VAL A N 1
ATOM 1112 C CA . VAL A 1 138 ? 6.684 0.830 -6.338 1.00 88.94 138 VAL A CA 1
ATOM 1113 C C . VAL A 1 138 ? 7.303 1.480 -7.573 1.00 88.94 138 VAL A C 1
ATOM 1115 O O . VAL A 1 138 ? 6.614 1.643 -8.581 1.00 88.94 138 VAL A O 1
ATOM 1118 N N . CYS A 1 139 ? 8.585 1.835 -7.500 1.00 90.38 139 CYS A N 1
ATOM 1119 C CA . CYS A 1 139 ? 9.323 2.369 -8.643 1.00 90.38 139 CYS A CA 1
ATOM 1120 C C . CYS A 1 139 ? 9.482 1.317 -9.758 1.00 90.38 139 CYS A C 1
ATOM 1122 O O . CYS A 1 139 ? 9.859 0.169 -9.491 1.00 90.38 139 CYS A O 1
ATOM 1124 N N . ILE A 1 140 ? 9.218 1.701 -11.010 1.00 86.94 140 ILE A N 1
ATOM 1125 C CA . ILE A 1 140 ? 9.339 0.790 -12.165 1.00 86.94 140 ILE A CA 1
ATOM 1126 C C . ILE A 1 140 ? 10.716 0.835 -12.841 1.00 86.94 140 ILE A C 1
ATOM 1128 O O . ILE A 1 140 ? 11.060 -0.090 -13.575 1.00 86.94 140 ILE A O 1
ATOM 1132 N N . TYR A 1 141 ? 11.536 1.852 -12.571 1.00 88.12 141 TYR A N 1
ATOM 1133 C CA . TYR A 1 141 ? 12.869 1.989 -13.165 1.00 88.12 141 TYR A CA 1
ATOM 1134 C C . TYR A 1 141 ? 13.878 1.028 -12.530 1.00 88.12 141 TYR A C 1
ATOM 1136 O O . TYR A 1 141 ? 13.868 0.790 -11.320 1.00 88.12 141 TYR A O 1
ATOM 1144 N N . HIS A 1 142 ? 14.751 0.425 -13.341 1.00 81.38 142 HIS A N 1
ATOM 1145 C CA . HIS A 1 142 ? 15.691 -0.591 -12.856 1.00 81.38 142 HIS A CA 1
ATOM 1146 C C . HIS A 1 142 ? 16.926 -0.016 -12.158 1.00 81.38 142 HIS A C 1
ATOM 1148 O O . HIS A 1 142 ? 17.377 -0.620 -11.190 1.00 81.38 142 HIS A O 1
ATOM 1154 N N . ASP A 1 143 ? 17.396 1.158 -12.578 1.00 85.31 143 ASP A N 1
ATOM 1155 C CA . ASP A 1 143 ? 18.598 1.807 -12.029 1.00 85.31 143 ASP A CA 1
ATOM 1156 C C . ASP A 1 143 ? 18.284 2.806 -10.907 1.00 85.31 143 ASP A C 1
ATOM 1158 O O . ASP A 1 143 ? 19.109 3.645 -10.548 1.00 85.31 143 ASP A O 1
ATOM 1162 N N . CYS A 1 144 ? 17.076 2.745 -10.349 1.00 88.94 144 CYS A N 1
ATOM 1163 C CA . CYS A 1 144 ? 16.675 3.659 -9.296 1.00 88.94 144 CYS A CA 1
ATOM 1164 C C . CYS A 1 144 ? 17.163 3.180 -7.924 1.00 88.94 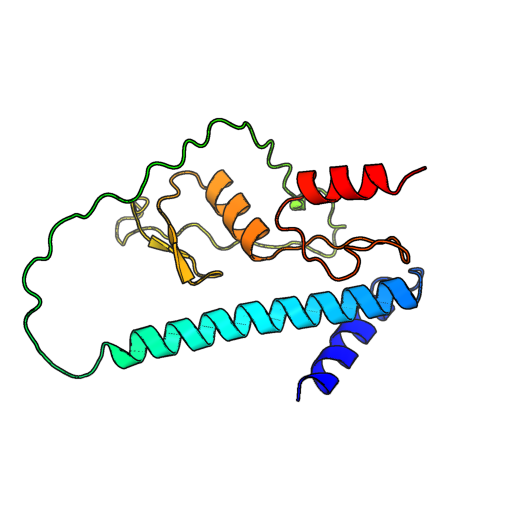144 CYS A C 1
ATOM 1166 O O . CYS A 1 144 ? 16.961 2.029 -7.546 1.00 88.94 144 CYS A O 1
ATOM 1168 N N . GLU A 1 145 ? 17.712 4.081 -7.112 1.00 88.88 145 GLU A N 1
ATOM 1169 C CA . GLU A 1 145 ? 18.124 3.762 -5.735 1.00 88.88 145 GLU A CA 1
ATOM 1170 C C . GLU A 1 145 ? 16.941 3.355 -4.838 1.00 88.88 145 GLU A C 1
ATOM 1172 O O . GLU A 1 145 ? 17.107 2.616 -3.870 1.00 88.88 145 GLU A O 1
ATOM 1177 N N . LEU A 1 146 ? 15.726 3.797 -5.177 1.00 90.06 146 LEU A N 1
ATOM 1178 C CA . LEU A 1 146 ? 14.492 3.500 -4.440 1.00 90.06 146 LEU A CA 1
ATOM 1179 C C . LEU A 1 146 ? 13.695 2.342 -5.062 1.00 90.06 146 LEU A C 1
ATOM 1181 O O . LEU A 1 146 ? 12.481 2.243 -4.902 1.00 90.06 146 LEU A O 1
ATOM 1185 N N . VAL A 1 147 ? 14.386 1.447 -5.765 1.00 87.44 147 VAL A N 1
ATOM 1186 C CA . VAL A 1 147 ? 13.807 0.312 -6.487 1.00 87.44 147 VAL A CA 1
ATOM 1187 C C . VAL A 1 147 ? 12.971 -0.643 -5.624 1.00 87.44 147 VAL A C 1
ATOM 1189 O O . VAL A 1 147 ? 11.920 -1.110 -6.061 1.00 87.44 147 VAL A O 1
ATOM 1192 N N . ASP A 1 148 ? 13.411 -0.923 -4.399 1.00 85.88 148 ASP A N 1
ATOM 1193 C CA . ASP A 1 148 ? 12.705 -1.796 -3.450 1.00 85.88 148 ASP A CA 1
ATOM 1194 C C . ASP A 1 148 ? 11.935 -0.976 -2.383 1.00 85.88 148 ASP A C 1
ATOM 1196 O O . ASP A 1 148 ? 11.547 -1.503 -1.338 1.00 85.88 148 ASP A O 1
ATOM 1200 N N . HIS A 1 149 ? 11.713 0.325 -2.619 1.00 87.62 149 HIS A N 1
ATOM 1201 C CA . HIS A 1 149 ? 10.951 1.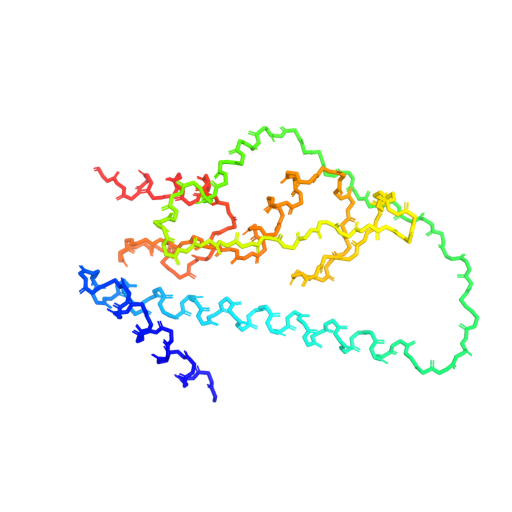189 -1.717 1.00 87.62 149 HIS A CA 1
ATOM 1202 C C . HIS A 1 149 ? 9.435 1.069 -1.956 1.00 87.62 149 HIS A C 1
ATOM 1204 O O . HIS A 1 149 ? 8.956 1.107 -3.092 1.00 87.62 149 HIS A O 1
ATOM 1210 N N . LEU A 1 150 ? 8.672 0.961 -0.862 1.00 87.12 150 LEU A N 1
ATOM 1211 C CA . LEU A 1 150 ? 7.208 0.945 -0.862 1.00 87.12 150 LEU A CA 1
ATOM 1212 C C . LEU A 1 150 ? 6.675 2.336 -0.505 1.00 87.12 150 LEU A C 1
ATOM 1214 O O . LEU A 1 150 ? 6.650 2.713 0.668 1.00 87.12 150 LEU A O 1
ATOM 1218 N N . PHE A 1 151 ? 6.218 3.086 -1.505 1.00 88.62 151 PHE A N 1
ATOM 1219 C CA . PHE A 1 151 ? 5.689 4.429 -1.278 1.00 88.62 151 PHE A CA 1
ATOM 1220 C C . PHE A 1 151 ? 4.281 4.361 -0.674 1.00 88.62 151 PHE A C 1
ATOM 1222 O O . PHE A 1 151 ? 3.416 3.594 -1.115 1.00 88.62 151 PHE A O 1
ATOM 1229 N N . THR A 1 152 ? 4.037 5.205 0.329 1.00 86.12 152 THR A N 1
ATOM 1230 C CA . THR A 1 152 ? 2.737 5.298 1.017 1.00 86.12 152 THR A CA 1
ATOM 1231 C C . THR A 1 152 ? 1.734 6.127 0.212 1.00 86.12 152 THR A C 1
ATOM 1233 O O . THR A 1 152 ? 0.534 5.856 0.234 1.00 86.12 152 THR A O 1
ATOM 1236 N N . GLY A 1 153 ? 2.223 7.128 -0.524 1.00 84.56 153 GLY A N 1
ATOM 1237 C CA . GLY A 1 153 ? 1.409 8.093 -1.252 1.00 84.56 153 GLY A CA 1
ATOM 1238 C C . GLY A 1 153 ? 1.582 8.011 -2.764 1.00 84.56 153 GLY A C 1
ATOM 1239 O O . GLY A 1 153 ? 2.679 7.804 -3.278 1.00 84.56 153 GLY A O 1
ATOM 1240 N N . ARG A 1 154 ? 0.481 8.245 -3.487 1.00 83.62 154 ARG A N 1
ATOM 1241 C CA . ARG A 1 154 ? 0.491 8.330 -4.952 1.00 83.62 154 ARG A CA 1
ATOM 1242 C C . ARG A 1 154 ? 1.343 9.488 -5.444 1.00 83.62 154 ARG A C 1
ATOM 1244 O O . ARG A 1 154 ? 2.113 9.308 -6.375 1.00 83.62 154 ARG A O 1
ATOM 1251 N N . ASP A 1 155 ? 1.182 10.656 -4.829 1.00 86.06 155 ASP A N 1
ATOM 1252 C CA . ASP A 1 155 ? 1.862 11.882 -5.249 1.00 86.06 155 ASP A CA 1
ATOM 1253 C C . ASP A 1 155 ? 3.370 11.773 -5.022 1.00 86.06 155 ASP A C 1
ATOM 1255 O O . ASP A 1 155 ? 4.154 12.160 -5.880 1.00 86.06 155 ASP A O 1
ATOM 1259 N N . GLU A 1 156 ? 3.770 11.176 -3.896 1.00 89.88 156 GLU A N 1
ATOM 1260 C CA . GLU A 1 156 ? 5.167 10.879 -3.576 1.00 89.88 156 GLU A CA 1
ATOM 1261 C C . GLU A 1 156 ? 5.797 9.979 -4.647 1.00 89.88 156 GLU A C 1
ATOM 1263 O O . GLU A 1 156 ? 6.828 10.328 -5.223 1.00 89.88 156 GLU A O 1
ATOM 1268 N N . TRP A 1 157 ? 5.131 8.868 -4.974 1.00 91.38 157 TRP A N 1
ATOM 1269 C CA . TRP A 1 157 ? 5.555 7.972 -6.046 1.00 91.38 157 TRP A CA 1
ATOM 1270 C C . TRP A 1 157 ? 5.553 8.656 -7.420 1.00 91.38 157 TRP A C 1
ATOM 1272 O O . TRP A 1 157 ? 6.498 8.497 -8.180 1.00 91.38 157 TRP A O 1
ATOM 1282 N N . TYR A 1 158 ? 4.535 9.454 -7.742 1.00 89.12 158 TYR A N 1
ATOM 1283 C CA . TYR A 1 158 ? 4.428 10.131 -9.036 1.00 89.12 158 TYR A CA 1
ATOM 1284 C C . TYR A 1 158 ? 5.534 11.175 -9.232 1.00 89.12 158 TYR A C 1
ATOM 1286 O O . TYR A 1 158 ? 6.157 11.234 -10.289 1.00 89.12 158 TYR A O 1
ATOM 1294 N N . ILE A 1 159 ? 5.820 11.975 -8.201 1.00 90.06 159 ILE A N 1
ATOM 1295 C CA . ILE A 1 159 ? 6.939 12.925 -8.205 1.00 90.06 159 ILE A CA 1
ATOM 1296 C C . ILE A 1 159 ? 8.265 12.172 -8.338 1.00 90.06 159 ILE A C 1
ATOM 129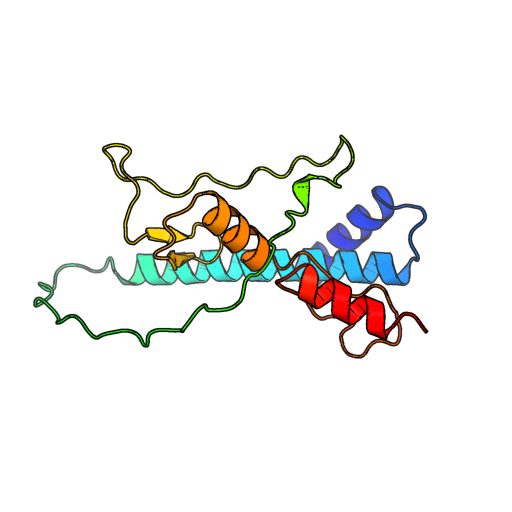8 O O . ILE A 1 159 ? 9.155 12.623 -9.058 1.00 90.06 159 ILE A O 1
ATOM 1302 N N . HIS A 1 160 ? 8.406 11.035 -7.655 1.00 91.88 160 HIS A N 1
ATOM 1303 C CA . HIS A 1 160 ? 9.583 10.184 -7.764 1.00 91.88 160 HIS A CA 1
ATOM 1304 C C . HIS A 1 160 ? 9.779 9.651 -9.191 1.00 91.88 160 HIS A C 1
ATOM 1306 O O . HIS A 1 160 ? 10.845 9.829 -9.774 1.00 91.88 160 HIS A O 1
ATOM 1312 N N . GLU A 1 161 ? 8.749 9.047 -9.774 1.00 89.50 161 GLU A N 1
ATOM 1313 C CA . GLU A 1 161 ? 8.751 8.547 -11.151 1.00 89.50 161 GLU A CA 1
ATOM 1314 C C . GLU A 1 161 ? 9.077 9.663 -12.148 1.00 89.50 161 GLU A C 1
ATOM 1316 O O . GLU A 1 161 ? 9.922 9.479 -13.018 1.00 89.50 161 GLU A O 1
ATOM 1321 N N . GLY A 1 162 ? 8.503 10.856 -11.963 1.00 87.19 162 GLY A N 1
ATOM 1322 C CA . GLY A 1 162 ? 8.774 12.027 -12.797 1.00 87.19 162 GLY A CA 1
ATOM 1323 C C . GLY A 1 162 ? 10.230 12.504 -12.781 1.00 87.19 162 GLY A C 1
ATOM 1324 O O . GLY A 1 162 ? 10.658 13.131 -13.740 1.00 87.19 162 GLY A O 1
ATOM 1325 N N . ARG A 1 163 ? 11.013 12.195 -11.738 1.00 84.50 163 ARG A N 1
ATOM 1326 C CA . ARG A 1 163 ? 12.464 12.478 -11.697 1.00 84.50 163 ARG A CA 1
ATOM 1327 C C . ARG A 1 163 ? 13.303 11.439 -12.439 1.00 84.50 163 ARG A C 1
ATOM 1329 O O . ARG A 1 163 ? 14.452 11.717 -12.756 1.00 84.50 163 ARG A O 1
ATOM 1336 N N . ASN A 1 164 ? 12.747 10.252 -12.666 1.00 77.69 164 ASN A N 1
ATOM 1337 C CA . ASN A 1 164 ? 13.383 9.188 -13.439 1.00 77.69 164 ASN A CA 1
ATOM 1338 C C . ASN A 1 164 ? 12.996 9.258 -14.932 1.00 77.69 164 ASN A C 1
ATOM 1340 O O . ASN A 1 164 ? 13.624 8.594 -15.755 1.00 77.69 164 ASN A O 1
ATOM 1344 N N . ILE A 1 165 ? 11.999 10.079 -15.289 1.00 72.19 165 ILE A N 1
ATOM 1345 C CA . ILE A 1 165 ? 11.713 10.473 -16.672 1.00 72.19 165 ILE A CA 1
ATOM 1346 C C . ILE A 1 165 ? 12.726 11.557 -17.053 1.00 72.19 165 ILE A C 1
ATOM 1348 O O . ILE A 1 165 ? 12.604 12.702 -16.619 1.00 72.19 165 ILE A O 1
ATOM 1352 N N . GLY A 1 166 ? 13.749 11.166 -17.814 1.00 56.53 166 GLY A N 1
ATOM 1353 C CA . GLY A 1 166 ? 14.651 12.102 -18.493 1.00 56.53 166 GLY A CA 1
ATOM 1354 C C . GLY A 1 166 ? 13.936 12.891 -19.580 1.00 56.53 166 GLY A C 1
ATOM 1355 O O . GLY A 1 166 ? 13.168 12.261 -20.344 1.00 56.53 166 GLY A O 1
#

Organism: NCBI:txid1513339

Sequence (166 aa):
ESSYYQQFGVGYVMDKLPYLDPDVSKRLGRMITCRRQVLHYREEHNQKLHTSLVEPEISFPKFISKVAPEIDHSLPTMLSMASSYTGTDFQVEVPSRPKGTEGRGLDCFECSVCFIPQTIKSSHHWKGHVFQDLQPYVCIYHDCELVDHLFTGRDEWYIHEGRNIG

pLDDT: mean 74.46, std 19.31, range [32.62, 93.19]